Protein AF-A0AA41X4T7-F1 (afdb_monomer)

Nearest PDB structures (foldseek):
  3rpd-assembly2_B  TM=8.946E-01  e=1.095E-06  Shewanella sp. W3-18-1
  1u1j-assembly1_A  TM=8.775E-01  e=1.734E-01  Arabidopsis thaliana
  3bq5-assembly1_A  TM=8.691E-01  e=2.596E-01  Thermotoga maritima
  4l65-assembly1_A  TM=8.847E-01  e=3.634E-01  Candida albicans SC5314
  2nq5-assembly1_A  TM=8.662E-01  e=4.157E-01  Streptococcus mutans

InterPro domains:
  IPR038071 UROD/MetE-like superfamily [G3DSA:3.20.20.210] (1-74)
  IPR038071 UROD/MetE-like superfamily [SSF51726] (4-73)

Radius of gyration: 15.87 Å; Cα contacts (8 Å, |Δi|>4): 55; chains: 1; bounding box: 38×28×37 Å

Secondary structure (DSSP, 8-state):
------SSS------EE-S-----S-SSHHHHHHHHHH-SSPPP-----HHHHHHTSEESSS--HHHHHHHHH-

Foldseek 3Di:
DDQDDDPDDDRDPFAEDPDQDDDPDDDCVVVVVVVVVVDPDDDDDDDDQLLVNLSRYHYPDPPDSVVSNVSVVD

Mean predicted aligned error: 7.25 Å

Organism: NCBI:txid2961944

Solvent-accessible surface area (backbone atoms only — not comparable to full-atom values): 5110 Å² total; per-residue (Å²): 137,80,87,63,84,74,84,67,98,61,94,54,95,52,57,69,39,76,57,91,77,76,83,88,67,86,86,56,60,68,60,52,54,55,54,52,75,76,46,91,67,93,80,88,82,89,74,85,52,37,73,58,51,61,72,63,39,46,66,75,52,74,76,38,73,66,64,50,28,53,57,67,69,110

pLDDT: mean 84.86, std 15.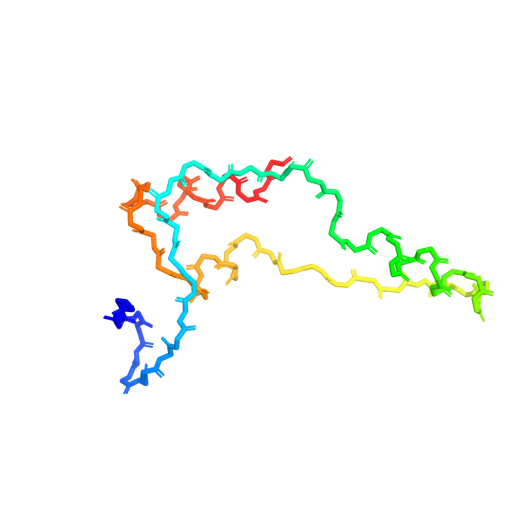86, range [46.06, 97.94]

Structure (mmCIF, N/CA/C/O backbone):
data_AF-A0AA41X4T7-F1
#
_entry.id   AF-A0AA41X4T7-F1
#
loop_
_atom_site.group_PDB
_atom_site.id
_atom_site.type_symbol
_atom_site.label_atom_id
_atom_site.label_alt_id
_atom_site.label_comp_id
_atom_site.label_asym_id
_atom_site.label_entity_id
_atom_site.label_seq_id
_atom_site.pdbx_PDB_ins_code
_atom_site.Cartn_x
_atom_site.Cartn_y
_atom_site.Cartn_z
_atom_site.occupancy
_atom_site.B_iso_or_equiv
_atom_site.auth_seq_id
_atom_site.auth_comp_id
_atom_site.auth_asym_id
_atom_site.auth_atom_id
_atom_site.pdbx_PDB_model_num
ATOM 1 N N . ARG A 1 1 ? 9.081 -18.745 -8.448 1.00 46.06 1 ARG A N 1
ATOM 2 C CA . ARG A 1 1 ? 9.735 -17.985 -7.360 1.00 46.06 1 ARG A CA 1
ATOM 3 C C . ARG A 1 1 ? 10.974 -17.388 -7.988 1.00 46.06 1 ARG A C 1
ATOM 5 O O . ARG A 1 1 ? 11.834 -18.160 -8.382 1.00 46.06 1 ARG A O 1
ATOM 12 N N . GLU A 1 2 ? 10.978 -16.082 -8.217 1.00 47.88 2 GLU A N 1
ATOM 13 C CA . GLU A 1 2 ? 12.127 -15.385 -8.795 1.00 47.88 2 GLU A CA 1
ATOM 14 C C . GLU A 1 2 ? 12.898 -14.749 -7.642 1.00 47.88 2 GLU A C 1
ATOM 16 O O . GLU A 1 2 ? 12.337 -13.970 -6.875 1.00 47.88 2 GLU A O 1
ATOM 21 N N . THR A 1 3 ? 14.146 -15.171 -7.462 1.00 47.31 3 THR A N 1
ATOM 22 C CA . THR A 1 3 ? 15.048 -14.626 -6.445 1.00 47.31 3 THR A CA 1
ATOM 23 C C . THR A 1 3 ? 15.693 -13.382 -7.034 1.00 47.31 3 THR A C 1
ATOM 25 O O . THR A 1 3 ? 16.414 -13.480 -8.026 1.00 47.31 3 THR A O 1
ATOM 28 N N . VAL A 1 4 ? 15.423 -12.211 -6.458 1.00 54.53 4 VAL A N 1
ATOM 29 C CA . VAL A 1 4 ? 15.967 -10.943 -6.952 1.00 54.53 4 VAL A CA 1
ATOM 30 C C . VAL A 1 4 ? 16.813 -10.286 -5.877 1.00 54.53 4 VAL A C 1
ATOM 32 O O . VAL A 1 4 ? 16.360 -10.040 -4.765 1.00 54.53 4 VAL A O 1
ATOM 35 N N . THR A 1 5 ? 18.054 -9.973 -6.236 1.00 46.50 5 THR A N 1
ATOM 36 C CA . THR A 1 5 ? 19.016 -9.249 -5.407 1.00 46.50 5 THR A CA 1
ATOM 37 C C . THR A 1 5 ? 18.877 -7.744 -5.633 1.00 46.50 5 THR A C 1
ATOM 39 O O . THR A 1 5 ? 19.363 -7.201 -6.625 1.00 46.50 5 THR A O 1
ATOM 42 N N . ILE A 1 6 ? 18.241 -7.037 -4.697 1.00 52.06 6 ILE A N 1
ATOM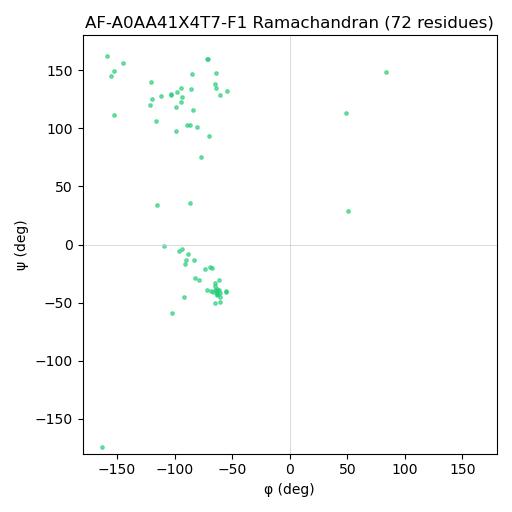 43 C CA . ILE A 1 6 ? 18.251 -5.568 -4.641 1.00 52.06 6 ILE A CA 1
ATOM 44 C C . ILE A 1 6 ? 18.960 -5.168 -3.346 1.00 52.06 6 ILE A C 1
ATOM 46 O O . ILE A 1 6 ? 18.392 -5.307 -2.276 1.00 52.06 6 ILE A O 1
ATOM 50 N N . ARG A 1 7 ? 20.204 -4.675 -3.475 1.00 49.69 7 ARG A N 1
ATOM 51 C CA . ARG A 1 7 ? 21.113 -4.192 -2.409 1.00 49.69 7 ARG A CA 1
ATOM 52 C C . ARG A 1 7 ? 21.262 -5.148 -1.205 1.00 49.69 7 ARG A C 1
ATOM 54 O O . ARG A 1 7 ? 20.392 -5.240 -0.354 1.00 49.69 7 ARG A O 1
ATOM 61 N N . ASN A 1 8 ? 22.475 -5.695 -1.063 1.00 48.03 8 ASN A N 1
ATOM 62 C CA . ASN A 1 8 ? 22.939 -6.619 -0.013 1.00 48.03 8 ASN A CA 1
ATOM 63 C C . ASN A 1 8 ? 22.607 -8.116 -0.270 1.00 48.03 8 ASN A C 1
ATOM 65 O O . ASN A 1 8 ? 21.616 -8.424 -0.925 1.00 48.03 8 ASN A O 1
ATOM 69 N N . PRO A 1 9 ? 23.455 -9.061 0.187 1.00 49.06 9 PRO A N 1
ATOM 70 C CA . PRO A 1 9 ? 23.492 -10.455 -0.274 1.00 49.06 9 PRO A CA 1
ATOM 71 C C . PRO A 1 9 ? 22.512 -11.383 0.469 1.00 49.06 9 PRO A C 1
ATOM 73 O O . PRO A 1 9 ? 22.841 -12.537 0.731 1.00 49.06 9 PRO A O 1
ATOM 76 N N . TYR A 1 10 ? 21.329 -10.894 0.848 1.00 53.69 10 TYR A N 1
ATOM 77 C CA . TYR A 1 10 ? 20.327 -11.723 1.522 1.00 53.69 10 TYR A CA 1
ATOM 78 C C . TYR A 1 10 ? 19.224 -12.124 0.545 1.00 53.69 10 TYR A C 1
ATOM 80 O O . TYR A 1 10 ? 18.656 -11.280 -0.146 1.00 53.69 10 TYR A O 1
ATOM 88 N N . GLU A 1 11 ? 18.920 -13.421 0.496 1.00 53.41 11 GLU A N 1
ATOM 89 C CA . GLU A 1 11 ? 17.759 -13.945 -0.220 1.00 53.41 11 GLU A CA 1
ATOM 90 C C . GLU A 1 11 ? 16.486 -13.524 0.519 1.00 53.41 11 GLU A C 1
ATOM 92 O O . GLU A 1 11 ? 16.036 -14.179 1.460 1.00 53.41 11 GLU A O 1
ATOM 97 N N . ALA A 1 12 ? 15.913 -12.397 0.112 1.00 58.38 12 ALA A N 1
ATOM 98 C CA . ALA A 1 12 ? 14.608 -11.969 0.576 1.00 58.38 12 ALA A CA 1
ATOM 99 C C . ALA A 1 12 ? 13.538 -12.453 -0.412 1.00 58.38 12 ALA A C 1
ATOM 101 O O . ALA A 1 12 ? 13.631 -12.239 -1.623 1.00 58.38 12 ALA A O 1
ATOM 102 N N . SER A 1 13 ? 12.519 -13.147 0.100 1.00 69.81 13 SER A N 1
ATOM 103 C CA . SER A 1 13 ? 11.349 -13.543 -0.689 1.00 69.81 13 SER A CA 1
ATOM 104 C C . SER A 1 13 ? 10.432 -12.334 -0.867 1.00 69.81 13 SER A C 1
ATOM 106 O O . SER A 1 13 ? 9.392 -12.239 -0.214 1.00 69.81 13 SER A O 1
ATOM 108 N N . GLU A 1 14 ? 10.825 -11.419 -1.745 1.00 78.88 14 GLU A N 1
ATOM 109 C CA . GLU A 1 14 ? 10.085 -10.189 -2.002 1.00 78.88 14 GLU A CA 1
ATOM 110 C C . GLU A 1 14 ? 8.958 -10.399 -3.030 1.00 78.88 14 GLU A C 1
ATOM 112 O O . GLU A 1 14 ? 9.082 -11.209 -3.959 1.00 78.88 14 GLU A O 1
ATOM 117 N N . PRO A 1 15 ? 7.832 -9.678 -2.901 1.00 87.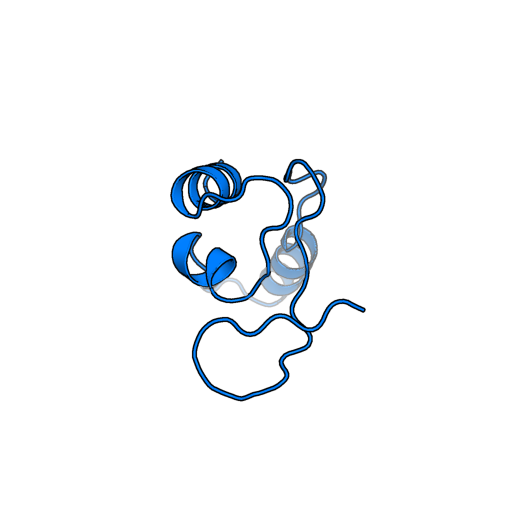31 15 PRO A N 1
ATOM 118 C CA . PRO A 1 15 ? 6.789 -9.693 -3.914 1.00 87.31 15 PRO A CA 1
ATOM 119 C C . PRO A 1 15 ? 7.305 -9.099 -5.232 1.00 87.31 15 PRO A C 1
ATOM 121 O O . PRO A 1 15 ? 8.124 -8.183 -5.254 1.00 87.31 15 PRO A O 1
ATOM 124 N N . THR A 1 16 ? 6.797 -9.613 -6.353 1.00 90.00 16 THR A N 1
ATOM 125 C CA . THR A 1 16 ? 7.136 -9.119 -7.694 1.00 90.00 16 THR A CA 1
ATOM 126 C C . THR A 1 16 ? 5.936 -8.437 -8.340 1.00 90.00 16 THR A C 1
ATOM 128 O O . THR A 1 16 ? 4.858 -9.024 -8.453 1.00 90.00 16 THR A O 1
ATOM 131 N N . VAL A 1 17 ? 6.131 -7.208 -8.810 1.00 90.56 17 VAL A N 1
ATOM 132 C CA . VAL A 1 17 ? 5.172 -6.480 -9.641 1.00 90.56 17 VAL A CA 1
ATOM 133 C C . VAL A 1 17 ? 5.312 -6.970 -11.080 1.00 90.56 17 VAL A C 1
ATOM 135 O O . VAL A 1 17 ? 6.232 -6.585 -11.797 1.00 90.56 17 VAL A O 1
ATOM 138 N N . VAL A 1 18 ? 4.390 -7.839 -11.493 1.00 93.50 18 VAL A N 1
ATOM 139 C CA . VAL A 1 18 ? 4.349 -8.439 -12.842 1.00 93.50 18 VAL A CA 1
ATOM 140 C C . VAL A 1 18 ? 3.410 -7.709 -13.812 1.00 93.50 18 VAL A C 1
ATOM 142 O O . VAL A 1 18 ? 3.362 -8.037 -14.994 1.00 93.50 18 VAL A O 1
ATOM 145 N N . GLY A 1 19 ? 2.658 -6.715 -13.334 1.00 93.31 19 GLY A N 1
ATOM 146 C CA . GLY A 1 19 ? 1.658 -5.995 -14.120 1.00 93.31 19 GLY A CA 1
ATOM 147 C C . GLY A 1 19 ? 1.246 -4.662 -13.491 1.00 93.31 19 GLY A C 1
ATOM 148 O O . GLY A 1 19 ? 1.820 -4.266 -12.473 1.00 93.31 19 GLY A O 1
ATOM 149 N N . PRO A 1 20 ? 0.244 -3.977 -14.074 1.00 93.19 20 PRO A N 1
ATOM 150 C CA . PRO A 1 20 ? -0.214 -2.690 -13.578 1.00 93.19 20 PRO A CA 1
ATOM 151 C C . PRO A 1 20 ? -0.733 -2.765 -12.139 1.00 93.19 20 PRO A C 1
ATOM 153 O O . PRO A 1 20 ? -1.592 -3.591 -11.820 1.00 93.19 20 PRO A O 1
ATOM 156 N N . VAL A 1 21 ? -0.234 -1.886 -11.272 1.00 92.50 21 VAL A N 1
ATOM 157 C CA . VAL A 1 21 ? -0.648 -1.824 -9.867 1.00 92.50 21 VAL A CA 1
ATOM 158 C C . VAL A 1 21 ? -1.888 -0.948 -9.733 1.00 92.50 21 VAL A C 1
ATOM 160 O O . VAL A 1 21 ? -1.957 0.151 -10.272 1.00 92.50 21 VAL A O 1
ATOM 163 N N . SER A 1 22 ? -2.882 -1.432 -8.990 1.00 93.25 22 SER A N 1
ATOM 164 C CA . SER A 1 22 ? -4.053 -0.644 -8.608 1.00 93.25 22 SER A CA 1
ATOM 165 C C . SER A 1 22 ? -4.645 -1.154 -7.296 1.00 93.25 22 SER A C 1
ATOM 167 O O . SER A 1 22 ? -4.583 -2.346 -6.978 1.00 93.25 22 SER A O 1
ATOM 169 N N . ARG A 1 23 ? -5.242 -0.250 -6.515 1.00 93.62 23 ARG A N 1
ATOM 170 C CA . ARG A 1 23 ? -5.957 -0.613 -5.288 1.00 93.62 23 ARG A CA 1
ATOM 171 C C . ARG A 1 23 ? -7.403 -0.970 -5.619 1.00 93.62 23 ARG A C 1
ATOM 173 O O . ARG A 1 23 ? -8.238 -0.089 -5.797 1.00 93.62 23 ARG A O 1
ATOM 180 N N . THR A 1 24 ? -7.714 -2.261 -5.643 1.00 94.25 24 THR A N 1
ATOM 181 C CA . THR A 1 24 ? -9.069 -2.749 -5.961 1.00 94.25 24 THR A CA 1
ATOM 182 C C . THR A 1 24 ? -10.041 -2.642 -4.789 1.00 94.25 24 THR A C 1
ATOM 184 O O . THR A 1 24 ? -11.241 -2.473 -4.993 1.00 94.25 24 THR A O 1
ATOM 187 N N . LYS A 1 25 ? -9.542 -2.754 -3.552 1.00 94.94 25 LYS A N 1
ATOM 188 C CA . LYS A 1 25 ? -10.343 -2.712 -2.323 1.00 94.94 25 LYS A CA 1
ATOM 189 C C . LYS A 1 25 ? -9.577 -2.017 -1.191 1.00 94.94 25 LYS A C 1
ATOM 191 O O . LYS A 1 25 ? -8.343 -1.998 -1.208 1.00 94.94 25 LYS A O 1
ATOM 196 N N . PRO A 1 26 ? -10.270 -1.454 -0.187 1.00 94.38 26 PRO A N 1
ATOM 197 C CA . PRO A 1 26 ? -9.614 -0.955 1.016 1.00 94.38 26 PRO A CA 1
ATOM 198 C C . PRO A 1 26 ? -8.940 -2.096 1.795 1.00 94.38 26 PRO A C 1
ATOM 200 O O . PRO A 1 26 ? -9.555 -3.135 2.003 1.00 94.38 26 PRO A O 1
ATOM 203 N N . VAL A 1 27 ? -7.698 -1.896 2.250 1.00 94.75 27 VAL A N 1
ATOM 204 C CA . VAL A 1 27 ? -6.905 -2.951 2.921 1.00 94.75 27 VAL A CA 1
ATOM 205 C C . VAL A 1 27 ? -7.087 -2.943 4.443 1.00 94.75 27 VAL A C 1
ATOM 207 O O . VAL A 1 27 ? -7.299 -3.986 5.047 1.00 94.75 27 VAL A O 1
ATOM 210 N N . PHE A 1 28 ? -7.040 -1.767 5.079 1.00 94.62 28 PHE A N 1
ATOM 211 C CA . PHE A 1 28 ? -7.012 -1.654 6.548 1.00 94.62 28 PHE A CA 1
ATOM 212 C C . PHE A 1 28 ? -8.297 -1.110 7.178 1.00 94.62 28 PHE A C 1
ATOM 214 O O . PHE A 1 28 ? -8.380 -0.985 8.398 1.00 94.62 28 PHE A O 1
ATOM 221 N N . VAL A 1 29 ? -9.304 -0.773 6.370 1.00 95.12 29 VAL A N 1
ATOM 222 C CA . VAL A 1 29 ? -10.515 -0.090 6.852 1.00 95.12 29 VAL A CA 1
ATOM 223 C C . VAL A 1 29 ? -11.262 -0.925 7.889 1.00 95.12 29 VAL A C 1
ATOM 225 O O . VAL A 1 29 ? -11.682 -0.380 8.907 1.00 95.12 29 VAL A O 1
ATOM 228 N N . ASP A 1 30 ? -11.385 -2.234 7.683 1.00 95.44 30 ASP A N 1
ATOM 229 C CA . ASP A 1 30 ? -12.112 -3.098 8.618 1.00 95.44 30 ASP A CA 1
ATOM 230 C C . ASP A 1 30 ? -11.384 -3.222 9.962 1.00 95.44 30 ASP A C 1
ATOM 232 O O . ASP A 1 30 ? -12.007 -3.102 11.020 1.00 95.44 30 ASP A O 1
ATOM 236 N N . GLY A 1 31 ? -10.052 -3.333 9.935 1.00 94.88 31 GLY A N 1
ATOM 237 C CA . GLY A 1 31 ? -9.219 -3.297 11.140 1.00 94.88 31 GLY A CA 1
ATOM 238 C C . GLY A 1 31 ? -9.305 -1.956 11.874 1.00 94.88 31 GLY A C 1
ATOM 239 O O . GLY A 1 31 ? -9.457 -1.920 13.095 1.00 94.88 31 GLY A O 1
ATOM 240 N N . ALA A 1 32 ? -9.299 -0.843 11.137 1.00 95.12 32 ALA A N 1
ATOM 241 C CA . ALA A 1 32 ? -9.457 0.488 11.713 1.00 95.12 32 ALA A CA 1
ATOM 242 C C . ALA A 1 32 ? -10.847 0.684 12.348 1.00 95.12 32 ALA A C 1
ATOM 244 O O . ALA A 1 32 ? -10.949 1.255 13.436 1.00 95.12 32 ALA A O 1
ATOM 245 N N . ARG A 1 33 ? -11.919 0.170 11.722 1.00 96.12 33 ARG A N 1
ATOM 246 C CA . ARG A 1 33 ? -13.273 0.174 12.308 1.00 96.12 33 ARG A CA 1
ATOM 247 C C . ARG A 1 33 ? -13.334 -0.659 13.580 1.00 96.12 33 ARG A C 1
ATOM 249 O O . ARG A 1 33 ? -13.953 -0.224 14.549 1.00 96.12 33 ARG A O 1
ATOM 256 N N . PHE A 1 34 ? -12.709 -1.835 13.587 1.00 97.00 34 PHE A N 1
ATOM 257 C CA . PHE A 1 3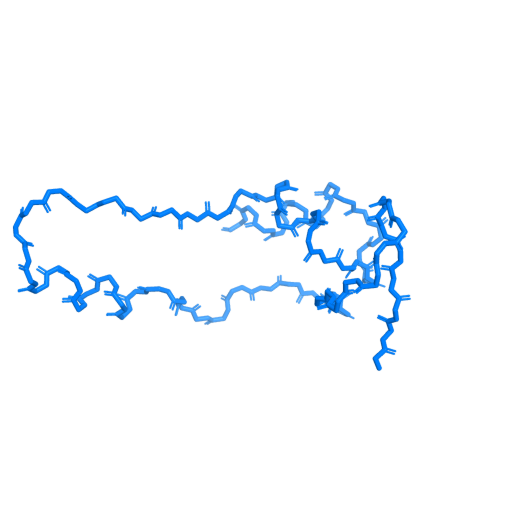4 ? -12.637 -2.675 14.777 1.00 97.00 34 PHE A CA 1
ATOM 258 C C . PHE A 1 34 ? -11.926 -1.948 15.924 1.00 97.00 34 PHE A C 1
ATOM 260 O 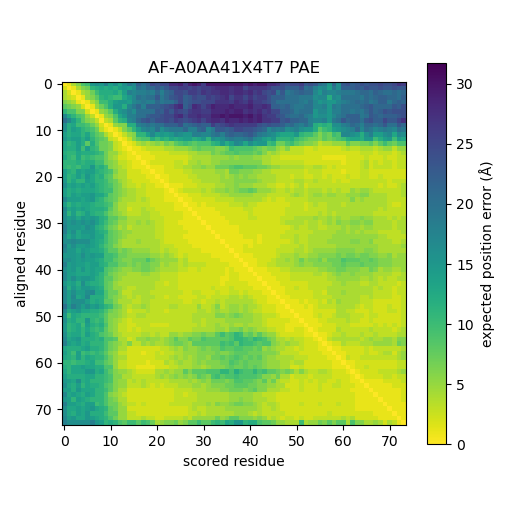O . PHE A 1 34 ? -12.490 -1.848 17.011 1.00 97.00 34 PHE A O 1
ATOM 267 N N . LEU A 1 35 ? -10.752 -1.358 15.669 1.00 96.75 35 LEU A N 1
ATOM 268 C CA . LEU A 1 35 ? -9.990 -0.622 16.681 1.00 96.75 35 LEU A CA 1
ATOM 269 C C . LEU A 1 35 ? -10.746 0.613 17.195 1.00 96.75 35 LEU A C 1
ATOM 271 O O . LEU A 1 35 ? -10.735 0.891 18.392 1.00 96.75 35 LEU A O 1
ATOM 275 N N . ARG A 1 36 ? -11.465 1.327 16.320 1.00 97.12 36 ARG A N 1
ATOM 276 C CA . ARG A 1 36 ? -12.287 2.484 16.704 1.00 97.12 36 ARG A CA 1
ATOM 277 C C . ARG A 1 36 ? -13.405 2.125 17.686 1.00 97.12 36 ARG A C 1
ATOM 279 O O . ARG A 1 36 ? -13.743 2.949 18.523 1.00 97.12 36 ARG A O 1
ATOM 286 N N . LYS A 1 37 ? -13.943 0.902 17.643 1.00 97.88 37 LYS A N 1
ATOM 287 C CA . LYS A 1 37 ? -14.932 0.444 18.638 1.00 97.88 37 LYS A CA 1
ATOM 288 C C . LYS A 1 37 ? -14.333 0.243 20.035 1.00 97.88 37 LYS A C 1
ATOM 290 O O . LYS A 1 37 ? -15.086 0.224 20.999 1.00 97.88 37 LYS A O 1
ATOM 295 N N . GLN A 1 38 ? -13.011 0.096 20.147 1.00 97.75 38 GLN A N 1
ATOM 296 C CA . GLN A 1 38 ? -12.324 -0.176 21.415 1.00 97.75 38 GLN A CA 1
ATOM 297 C C . GLN A 1 38 ? -11.881 1.096 22.151 1.00 97.75 38 GLN A C 1
ATOM 299 O O . GLN A 1 38 ? -11.540 1.034 23.328 1.00 97.75 38 GLN A O 1
ATOM 304 N N . THR A 1 39 ? -11.827 2.251 21.477 1.00 96.88 39 THR A N 1
ATOM 305 C CA . THR A 1 39 ? -11.319 3.486 22.088 1.00 96.88 39 THR A CA 1
ATOM 306 C C . THR A 1 39 ? -11.867 4.748 21.431 1.00 96.88 39 THR A C 1
ATOM 308 O O . THR A 1 39 ? -12.012 4.833 20.210 1.00 96.88 39 THR A O 1
ATOM 311 N N . ASN A 1 40 ? -12.079 5.779 22.250 1.00 96.75 40 ASN A N 1
ATOM 312 C CA . ASN A 1 40 ? -12.403 7.135 21.798 1.00 96.75 40 ASN A CA 1
ATOM 313 C C . ASN A 1 40 ? -11.162 8.030 21.652 1.00 96.75 40 ASN A C 1
ATOM 315 O O . ASN A 1 40 ? -11.273 9.160 21.188 1.00 96.75 40 ASN A O 1
ATOM 319 N N . GLN A 1 41 ? -9.972 7.538 22.006 1.00 97.94 41 GLN A N 1
ATOM 320 C CA . GLN A 1 41 ? -8.729 8.298 21.860 1.00 97.94 41 GLN A CA 1
ATOM 321 C C . GLN A 1 41 ? -8.308 8.421 20.380 1.00 97.94 41 GLN A C 1
ATOM 323 O O . GLN A 1 41 ? -8.736 7.620 19.532 1.00 97.94 41 GLN A O 1
ATOM 328 N N . PRO A 1 42 ? -7.456 9.400 20.031 1.00 97.75 42 PRO A N 1
ATOM 329 C CA . PRO A 1 42 ? -6.851 9.473 18.704 1.00 97.75 42 PRO A CA 1
ATOM 330 C C . PRO A 1 42 ? -6.119 8.167 18.343 1.00 97.75 42 PRO A C 1
ATOM 332 O O . PRO A 1 42 ? -5.345 7.642 19.138 1.00 97.75 42 PRO A O 1
ATOM 335 N N . ILE A 1 43 ? -6.365 7.631 17.140 1.00 97.38 43 ILE A N 1
ATOM 336 C CA . ILE A 1 43 ? -5.681 6.428 16.628 1.00 97.38 43 ILE A CA 1
ATOM 337 C C . ILE A 1 43 ? -4.626 6.868 15.616 1.00 97.38 43 ILE A C 1
ATOM 339 O O . ILE A 1 43 ? -4.948 7.570 14.658 1.00 97.38 43 ILE A O 1
ATOM 343 N N . LYS A 1 44 ? -3.388 6.399 15.793 1.00 96.81 44 LYS A N 1
ATOM 344 C CA . LYS A 1 44 ? -2.313 6.517 14.802 1.00 96.81 44 LYS A CA 1
ATOM 345 C C . LYS A 1 44 ? -2.264 5.244 13.959 1.00 96.81 44 LYS A C 1
ATOM 347 O O . LYS A 1 44 ? -2.067 4.164 14.509 1.00 96.81 44 LYS A O 1
ATOM 352 N N . TRP A 1 45 ? -2.402 5.377 12.642 1.00 95.44 45 TRP A N 1
ATOM 353 C CA . TRP A 1 45 ? -2.275 4.268 11.694 1.00 95.44 45 TRP A CA 1
ATOM 354 C C . TRP A 1 45 ? -1.157 4.576 10.701 1.00 95.44 45 TRP A C 1
ATOM 356 O O . TRP A 1 45 ? -1.208 5.599 10.022 1.00 95.44 45 TRP A O 1
ATOM 366 N N . ALA A 1 46 ? -0.132 3.729 10.644 1.00 94.62 46 ALA A N 1
ATOM 367 C CA . ALA A 1 46 ? 1.016 3.933 9.768 1.00 94.62 46 ALA A CA 1
ATOM 368 C C . ALA A 1 46 ? 0.825 3.176 8.451 1.00 94.62 46 ALA A C 1
ATOM 370 O O . ALA A 1 46 ? 0.436 2.008 8.453 1.00 94.62 46 ALA A O 1
ATOM 371 N N . LEU A 1 47 ? 1.122 3.844 7.340 1.00 93.38 47 LEU A N 1
ATOM 372 C CA . LEU A 1 47 ? 1.225 3.238 6.018 1.00 93.38 47 LEU A CA 1
ATOM 373 C C . LEU A 1 47 ? 2.647 3.477 5.498 1.00 93.38 47 LEU A C 1
ATOM 375 O O . LEU A 1 47 ? 3.183 4.566 5.725 1.00 93.38 47 LEU A O 1
ATOM 379 N N . PRO A 1 48 ? 3.275 2.487 4.842 1.00 93.19 48 PRO A N 1
ATOM 380 C CA . PRO A 1 48 ? 4.581 2.693 4.235 1.00 93.19 48 PRO A CA 1
ATOM 381 C C . PRO A 1 48 ? 4.465 3.725 3.109 1.00 93.19 48 PRO A C 1
ATOM 383 O O . PRO A 1 48 ? 3.507 3.713 2.338 1.00 93.19 48 PRO A O 1
ATOM 386 N N . GLY A 1 49 ? 5.440 4.629 3.023 1.00 92.12 49 GLY A N 1
ATOM 387 C CA . GLY A 1 49 ? 5.509 5.577 1.915 1.00 92.12 49 GLY A CA 1
ATOM 388 C C . GLY A 1 49 ? 5.891 4.880 0.599 1.00 92.12 49 GLY A C 1
ATOM 389 O O . GLY A 1 49 ? 6.529 3.824 0.639 1.00 92.12 49 GLY A O 1
ATOM 390 N N . PRO A 1 50 ? 5.597 5.485 -0.568 1.00 90.56 50 PRO A N 1
ATOM 391 C CA . PRO A 1 50 ? 5.874 4.881 -1.875 1.00 90.56 50 PRO A CA 1
ATOM 392 C C . PRO A 1 50 ? 7.337 4.473 -2.071 1.00 90.56 50 PRO A C 1
ATOM 394 O O . PRO A 1 50 ? 7.618 3.394 -2.581 1.00 90.56 50 PRO A O 1
ATOM 397 N N . MET A 1 51 ? 8.275 5.304 -1.603 1.00 88.06 51 MET A N 1
ATOM 398 C CA . MET A 1 51 ? 9.714 5.030 -1.698 1.00 88.06 51 MET A CA 1
ATOM 399 C C . MET A 1 51 ? 10.143 3.810 -0.875 1.00 88.06 51 MET A C 1
ATOM 401 O O . MET A 1 51 ? 11.003 3.056 -1.308 1.00 88.06 51 MET A O 1
ATOM 405 N N . THR A 1 52 ? 9.525 3.586 0.286 1.00 88.88 52 THR A N 1
ATOM 406 C CA . THR A 1 52 ? 9.782 2.388 1.095 1.00 88.88 52 THR A CA 1
ATOM 407 C C . THR A 1 52 ? 9.175 1.155 0.439 1.00 88.88 52 THR A C 1
ATOM 409 O O . THR A 1 52 ? 9.804 0.107 0.431 1.00 88.88 52 THR A O 1
ATOM 412 N N . MET A 1 53 ? 7.983 1.281 -0.156 1.00 88.94 53 MET A N 1
ATOM 413 C CA . MET A 1 53 ? 7.322 0.164 -0.835 1.00 88.94 53 MET A CA 1
ATOM 414 C C . MET A 1 53 ? 8.125 -0.343 -2.036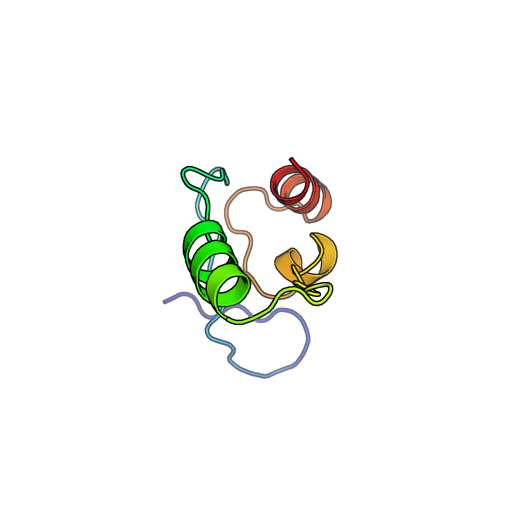 1.00 88.94 53 MET A C 1
ATOM 416 O O . MET A 1 53 ? 8.267 -1.549 -2.186 1.00 88.94 53 MET A O 1
ATOM 420 N N . ILE A 1 54 ? 8.681 0.548 -2.868 1.00 87.31 54 ILE A N 1
ATOM 421 C CA . ILE A 1 54 ? 9.504 0.139 -4.023 1.00 87.31 54 ILE A CA 1
ATOM 422 C C . ILE A 1 54 ? 10.836 -0.514 -3.628 1.00 87.31 54 ILE A C 1
ATOM 424 O O . ILE A 1 54 ? 11.440 -1.188 -4.457 1.00 87.31 54 ILE A O 1
ATOM 428 N N . ASP A 1 55 ? 11.318 -0.286 -2.404 1.00 84.94 55 ASP A N 1
ATOM 429 C CA . ASP A 1 55 ? 12.564 -0.878 -1.905 1.00 84.94 55 ASP A CA 1
ATOM 430 C C . ASP A 1 55 ? 12.363 -2.303 -1.367 1.00 84.94 55 ASP A C 1
ATOM 432 O O . ASP A 1 55 ? 13.342 -3.022 -1.188 1.00 84.94 55 ASP A O 1
ATOM 436 N N . THR A 1 56 ? 11.113 -2.727 -1.158 1.00 83.56 56 THR A N 1
ATOM 437 C CA . THR A 1 56 ? 10.730 -4.045 -0.620 1.00 83.56 56 THR A CA 1
ATOM 438 C C . THR A 1 56 ? 9.963 -4.885 -1.649 1.00 83.56 56 THR A C 1
ATOM 440 O O . THR A 1 56 ? 8.983 -5.550 -1.319 1.00 83.56 56 THR A O 1
ATOM 443 N N . LEU A 1 57 ? 10.296 -4.753 -2.934 1.00 84.00 57 LEU A N 1
ATOM 444 C CA . LEU A 1 57 ? 9.698 -5.529 -4.024 1.00 84.00 57 LEU A CA 1
ATOM 445 C C . LEU A 1 57 ? 10.602 -5.549 -5.252 1.00 84.00 57 LEU A C 1
ATOM 447 O O . LEU A 1 57 ? 11.468 -4.692 -5.427 1.00 84.00 57 LEU A O 1
ATOM 451 N N . TYR A 1 58 ? 10.342 -6.497 -6.149 1.00 84.31 58 TYR A N 1
ATOM 452 C CA . TYR A 1 58 ? 10.910 -6.499 -7.491 1.0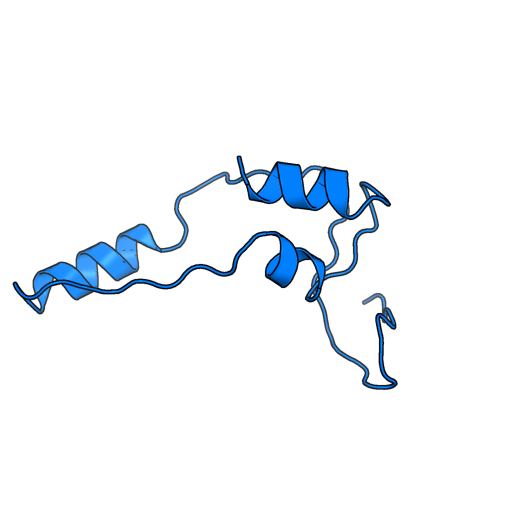0 84.31 58 TYR A CA 1
ATOM 453 C C . TYR A 1 58 ? 9.922 -5.927 -8.514 1.00 84.31 58 TYR A C 1
ATOM 455 O O . TYR A 1 58 ? 8.767 -6.342 -8.573 1.00 84.31 58 TYR A O 1
ATOM 463 N N . ASP A 1 59 ? 10.378 -4.994 -9.348 1.00 86.31 59 ASP A N 1
ATOM 464 C CA . ASP A 1 59 ? 9.593 -4.427 -10.447 1.00 86.31 59 ASP A CA 1
ATOM 465 C C . ASP A 1 59 ? 9.947 -5.097 -11.784 1.00 86.31 59 ASP A C 1
ATOM 467 O O . ASP A 1 59 ? 10.924 -4.727 -12.440 1.00 86.31 59 ASP A O 1
ATOM 471 N N . ALA A 1 60 ? 9.132 -6.072 -12.200 1.00 89.81 60 ALA A N 1
ATOM 472 C CA . ALA A 1 60 ? 9.268 -6.751 -13.490 1.00 89.81 60 ALA A CA 1
ATOM 473 C C . ALA A 1 60 ? 8.473 -6.063 -14.623 1.00 89.81 60 ALA A C 1
ATOM 475 O O . ALA A 1 60 ? 8.693 -6.370 -15.798 1.00 89.81 60 ALA A O 1
ATOM 476 N N . HIS A 1 61 ? 7.567 -5.131 -14.298 1.00 90.06 61 HIS A N 1
ATOM 477 C CA . HIS A 1 61 ? 6.637 -4.515 -15.251 1.00 90.06 61 HIS A CA 1
ATOM 478 C C . HIS A 1 61 ? 7.058 -3.111 -15.697 1.00 90.06 61 HIS A C 1
ATOM 480 O O . HIS A 1 61 ? 7.242 -2.872 -16.891 1.00 90.06 61 HIS A O 1
ATOM 486 N N . TYR A 1 62 ? 7.211 -2.174 -14.758 1.00 89.00 62 TYR A N 1
ATOM 487 C CA . TYR A 1 62 ? 7.439 -0.759 -15.065 1.00 89.00 62 TYR A CA 1
ATOM 488 C C . TYR A 1 62 ? 8.908 -0.460 -15.371 1.00 89.00 62 TYR A C 1
ATOM 490 O O . TYR A 1 62 ? 9.200 0.474 -16.125 1.00 89.00 62 TYR A O 1
ATOM 498 N N . LYS A 1 63 ? 9.826 -1.245 -14.790 1.00 87.00 63 LYS A N 1
ATOM 499 C CA . LYS A 1 63 ? 11.288 -1.095 -14.884 1.00 87.00 63 LYS A CA 1
ATOM 500 C C . LYS A 1 63 ? 11.754 0.330 -14.554 1.00 87.00 63 LYS A C 1
ATOM 502 O O . LYS A 1 63 ? 12.750 0.816 -15.088 1.00 87.00 63 LYS A O 1
ATOM 507 N N . SER A 1 64 ? 11.002 1.028 -13.703 1.00 88.62 64 SER A N 1
ATOM 508 C CA . SER A 1 64 ? 11.227 2.428 -13.351 1.00 88.62 64 SER A CA 1
ATOM 509 C C . SER A 1 64 ? 10.682 2.698 -11.957 1.00 88.62 64 SER A C 1
ATOM 511 O O . SER A 1 64 ? 9.472 2.740 -11.732 1.00 88.62 64 SER A O 1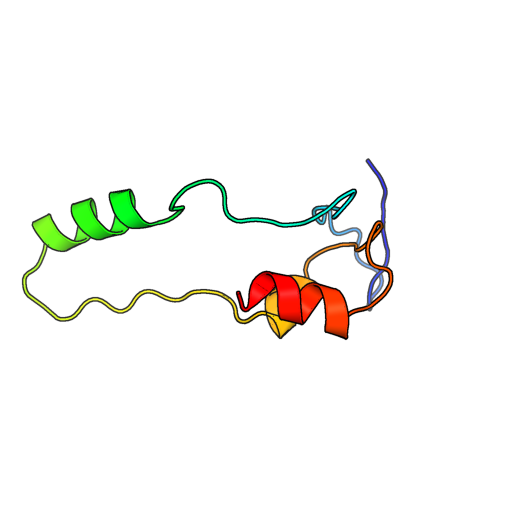
ATOM 513 N N . ARG A 1 65 ? 11.610 2.941 -11.030 1.00 86.00 65 ARG A N 1
ATOM 514 C CA . ARG A 1 65 ? 11.318 3.258 -9.627 1.00 86.00 65 ARG A CA 1
ATOM 515 C C . ARG A 1 65 ? 10.391 4.461 -9.486 1.00 86.00 65 ARG A C 1
ATOM 517 O O . ARG A 1 65 ? 9.481 4.429 -8.670 1.00 86.00 65 ARG A O 1
ATOM 524 N N . GLU A 1 66 ? 10.609 5.493 -10.297 1.00 89.88 66 GLU A N 1
ATOM 525 C CA . GLU A 1 66 ? 9.783 6.700 -10.303 1.00 89.88 66 GLU A CA 1
ATOM 526 C C . GLU A 1 66 ? 8.349 6.394 -10.746 1.00 89.88 66 GLU A C 1
ATOM 528 O O . GLU A 1 66 ? 7.407 6.740 -10.037 1.00 89.88 66 GLU A O 1
ATOM 533 N N . LYS A 1 67 ? 8.171 5.694 -11.877 1.00 90.12 67 LYS A N 1
ATOM 534 C CA . LYS A 1 67 ? 6.834 5.344 -12.381 1.00 90.12 67 LYS A CA 1
ATOM 535 C C . LYS A 1 67 ? 6.072 4.486 -11.378 1.00 90.12 67 LYS A C 1
ATOM 537 O O . LYS A 1 67 ? 4.920 4.781 -11.088 1.00 90.12 67 LYS A O 1
ATOM 542 N N . LEU A 1 68 ? 6.722 3.473 -10.808 1.00 89.81 68 LEU A N 1
ATOM 543 C CA . LEU A 1 68 ? 6.086 2.606 -9.822 1.00 89.81 68 LEU A CA 1
ATOM 544 C C . LEU A 1 68 ? 5.752 3.348 -8.516 1.00 89.81 68 LEU A C 1
ATOM 546 O O . LEU A 1 68 ? 4.667 3.162 -7.969 1.00 89.81 68 LEU A O 1
ATOM 550 N N . ALA A 1 69 ? 6.637 4.225 -8.032 1.00 91.12 69 ALA A N 1
ATOM 551 C CA . ALA A 1 69 ? 6.358 5.047 -6.855 1.00 91.12 69 ALA A CA 1
ATOM 552 C C . ALA A 1 69 ? 5.150 5.970 -7.074 1.00 91.12 69 ALA A C 1
ATOM 554 O O . ALA A 1 69 ? 4.327 6.123 -6.172 1.00 91.12 69 ALA A O 1
ATOM 555 N N . TRP A 1 70 ? 5.006 6.538 -8.275 1.00 91.75 70 TRP A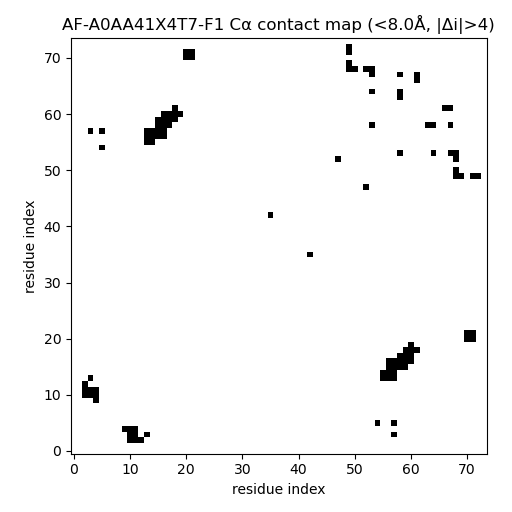 N 1
ATOM 556 C CA . TRP A 1 70 ? 3.824 7.319 -8.636 1.00 91.75 70 TRP A CA 1
ATOM 557 C C . TRP A 1 70 ? 2.544 6.487 -8.628 1.00 91.75 70 TRP A C 1
ATOM 559 O O . TRP A 1 70 ? 1.528 6.971 -8.141 1.00 91.75 70 TRP A O 1
ATOM 569 N N . GLU A 1 71 ? 2.577 5.241 -9.104 1.00 91.81 71 GLU A N 1
ATOM 570 C CA . GLU A 1 71 ? 1.407 4.353 -9.042 1.00 91.81 71 GLU A CA 1
ATOM 571 C C . GLU A 1 71 ? 1.006 4.004 -7.600 1.00 91.81 71 GLU A C 1
ATOM 573 O O . GLU A 1 71 ? -0.182 3.897 -7.311 1.00 91.81 71 GLU A O 1
ATOM 578 N N . PHE A 1 72 ? 1.962 3.892 -6.671 1.00 90.50 72 PHE A N 1
ATOM 579 C CA . PHE A 1 72 ? 1.654 3.700 -5.247 1.00 90.50 72 PHE A CA 1
ATOM 580 C C . PHE A 1 72 ? 1.127 4.953 -4.540 1.00 90.50 72 PHE A C 1
ATOM 582 O O . PHE A 1 72 ? 0.508 4.833 -3.484 1.00 90.50 72 PHE A O 1
ATOM 589 N N . ALA A 1 73 ? 1.389 6.143 -5.082 1.00 91.06 73 ALA A N 1
ATOM 590 C CA . ALA A 1 73 ? 0.970 7.413 -4.494 1.00 91.06 73 ALA A CA 1
ATOM 591 C C . ALA A 1 73 ? -0.436 7.872 -4.933 1.00 91.06 73 ALA A C 1
ATOM 593 O O . ALA A 1 73 ? -0.929 8.864 -4.395 1.00 91.06 73 ALA A O 1
ATOM 594 N N . LYS A 1 74 ? -1.054 7.188 -5.905 1.00 85.12 74 LYS A N 1
ATOM 595 C CA . LYS A 1 74 ? -2.419 7.460 -6.389 1.00 85.12 74 LYS A CA 1
ATOM 596 C C . LYS A 1 74 ? -3.490 6.985 -5.405 1.00 85.12 74 LYS A C 1
ATOM 598 O O . LYS A 1 74 ? -4.491 7.720 -5.257 1.00 85.12 74 LYS A O 1
#

Sequence (74 aa):
RETVTIRNPYEASEPTVVGPVSRTKPVFVDGARFLRKQTNQPIKWALPGPMTMIDTLYDAHYKSREKLAWEFAK